Protein AF-A0AAV4C4R1-F1 (afdb_monomer_lite)

pLDDT: mean 84.21, std 10.78, range [41.75, 94.25]

Sequence (89 aa):
LEVEATQNRQTNQALAAHLEALRSCLTTAFGSVPLPGTGELPTLETIDSYMARLHSLILDSPQENEALIATVREIVGRLSVELDPSKVR

Structure (mmCIF, N/CA/C/O backbone):
data_AF-A0AAV4C4R1-F1
#
_entry.id   AF-A0AAV4C4R1-F1
#
loop_
_atom_site.group_PDB
_atom_site.id
_atom_site.type_symbol
_atom_site.label_atom_id
_atom_site.label_alt_id
_atom_site.label_comp_id
_atom_site.label_asym_id
_atom_site.label_entity_id
_atom_site.label_seq_id
_atom_site.pdbx_PDB_ins_code
_atom_site.Cartn_x
_atom_site.Cartn_y
_atom_site.Cartn_z
_atom_site.occupancy
_atom_site.B_iso_or_equiv
_atom_site.auth_seq_id
_atom_site.auth_comp_id
_atom_site.auth_asym_id
_atom_site.auth_atom_id
_atom_site.pdbx_PDB_model_num
ATOM 1 N N . LEU A 1 1 ? -7.968 6.276 36.031 1.00 67.75 1 LEU A N 1
ATOM 2 C CA . LEU A 1 1 ? -7.731 4.854 35.689 1.00 67.75 1 LEU A CA 1
ATOM 3 C C . LEU A 1 1 ? -8.794 4.279 34.745 1.00 67.75 1 LEU A C 1
ATOM 5 O O . LEU A 1 1 ? -8.447 3.977 33.613 1.00 67.75 1 LEU A O 1
ATOM 9 N N . GLU A 1 2 ? -10.075 4.154 35.123 1.00 73.50 2 GLU A N 1
ATOM 10 C CA . GLU A 1 2 ? -11.107 3.574 34.224 1.00 73.50 2 GLU A CA 1
ATOM 11 C C . GLU A 1 2 ? -11.436 4.450 33.000 1.00 73.50 2 GLU A C 1
ATOM 13 O O . GLU A 1 2 ? -11.599 3.945 31.887 1.00 73.50 2 GLU A O 1
ATOM 18 N N . VAL A 1 3 ? -11.461 5.775 33.181 1.00 74.75 3 VAL A N 1
ATOM 19 C CA . VAL A 1 3 ? -11.657 6.741 32.084 1.00 74.75 3 VAL A CA 1
ATOM 20 C C . VAL A 1 3 ? -10.493 6.682 31.089 1.00 74.75 3 VAL A C 1
ATOM 22 O O . VAL A 1 3 ? -10.716 6.608 29.885 1.00 74.75 3 VAL A O 1
ATOM 25 N N . GLU A 1 4 ? -9.254 6.603 31.580 1.00 73.19 4 GLU A N 1
ATOM 26 C CA . GLU A 1 4 ? -8.049 6.463 30.746 1.00 73.19 4 GLU A CA 1
ATOM 27 C C . GLU A 1 4 ? -8.019 5.124 29.996 1.00 73.19 4 GLU A C 1
ATOM 29 O O . GLU A 1 4 ? -7.676 5.079 28.817 1.00 73.19 4 GLU A O 1
ATOM 34 N N . ALA A 1 5 ? -8.439 4.028 30.637 1.00 75.62 5 ALA A N 1
ATOM 35 C CA . ALA A 1 5 ? -8.534 2.724 29.985 1.00 75.62 5 ALA A CA 1
ATOM 36 C C . ALA A 1 5 ? -9.581 2.715 28.858 1.00 75.62 5 ALA A C 1
ATOM 38 O O . ALA A 1 5 ? -9.363 2.102 27.811 1.00 75.62 5 ALA A O 1
ATOM 39 N N . THR A 1 6 ? -10.702 3.411 29.052 1.00 79.12 6 THR A N 1
ATOM 40 C CA . THR A 1 6 ? -11.764 3.532 28.042 1.00 79.12 6 THR A CA 1
ATOM 41 C C . THR A 1 6 ? -11.319 4.416 26.878 1.00 79.12 6 THR A C 1
ATOM 43 O O . THR A 1 6 ? -11.484 4.030 25.720 1.00 79.12 6 THR A O 1
ATOM 46 N N . GLN A 1 7 ? -10.670 5.545 27.172 1.00 78.31 7 GLN A N 1
ATOM 47 C CA . GLN A 1 7 ? -10.093 6.438 26.167 1.00 78.31 7 GLN A CA 1
ATOM 48 C C . GLN A 1 7 ? -9.040 5.714 25.316 1.00 78.31 7 GLN A C 1
ATOM 50 O O . GLN A 1 7 ? -9.092 5.772 24.091 1.00 78.31 7 GLN A O 1
ATOM 55 N N . ASN A 1 8 ? -8.139 4.952 25.944 1.00 81.06 8 ASN A N 1
ATOM 56 C CA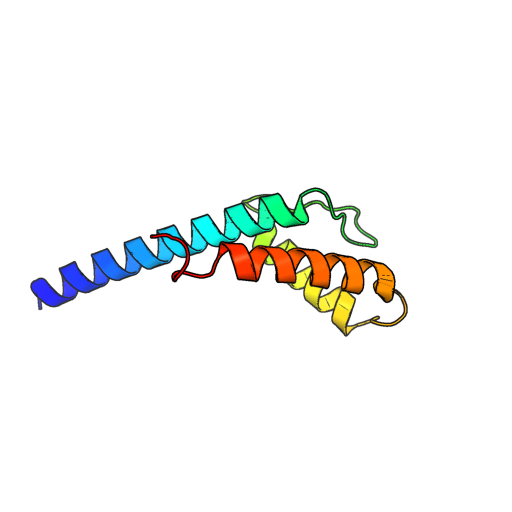 . ASN A 1 8 ? -7.118 4.181 25.233 1.00 81.06 8 ASN A CA 1
ATOM 57 C C . ASN A 1 8 ? -7.716 3.108 24.316 1.00 81.06 8 ASN A C 1
ATOM 59 O O . ASN A 1 8 ? -7.184 2.867 23.232 1.00 81.06 8 ASN A O 1
ATOM 63 N N . ARG A 1 9 ? -8.824 2.465 24.714 1.00 82.50 9 ARG A N 1
ATOM 64 C CA . ARG A 1 9 ? -9.535 1.516 23.841 1.00 82.50 9 ARG A CA 1
ATOM 65 C C . ARG A 1 9 ? -10.129 2.210 22.622 1.00 82.50 9 ARG A C 1
ATOM 67 O O . ARG A 1 9 ? -9.960 1.700 21.521 1.00 82.50 9 ARG A O 1
ATOM 74 N N . GLN A 1 10 ? -10.771 3.364 22.806 1.00 82.50 10 GLN A N 1
ATOM 75 C CA . GLN A 1 10 ? -11.327 4.137 21.692 1.00 82.50 10 GLN A CA 1
ATOM 76 C C . GLN A 1 10 ? -10.232 4.599 20.724 1.00 82.50 10 GLN A C 1
ATOM 78 O O . GLN A 1 10 ? -10.382 4.447 19.515 1.00 82.50 10 GLN A O 1
ATOM 83 N N . THR A 1 11 ? -9.098 5.076 21.241 1.00 83.38 11 THR A N 1
ATOM 84 C CA . THR A 1 11 ? -7.945 5.459 20.415 1.00 83.38 11 THR A CA 1
ATOM 85 C C . THR A 1 11 ? -7.387 4.272 19.632 1.00 83.38 11 THR A C 1
ATOM 87 O O . THR A 1 11 ? -7.157 4.389 18.432 1.00 83.38 11 THR A O 1
ATOM 90 N N . ASN A 1 12 ? -7.213 3.112 20.274 1.00 87.88 12 ASN A N 1
ATOM 91 C CA . ASN A 1 12 ? -6.756 1.902 19.583 1.00 87.88 12 ASN A CA 1
ATOM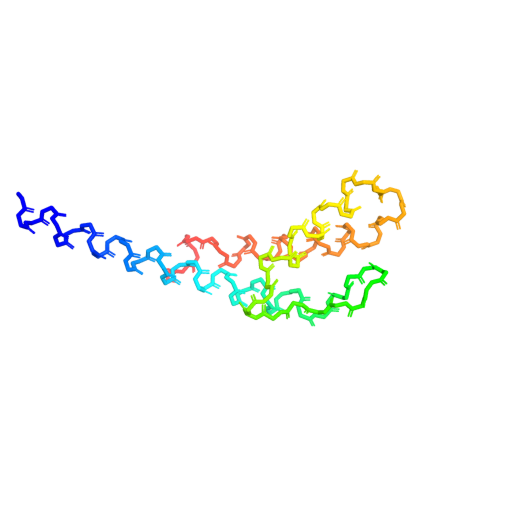 92 C C . ASN A 1 12 ? -7.730 1.455 18.486 1.00 87.88 12 ASN A C 1
ATOM 94 O O . ASN A 1 12 ? -7.294 1.058 17.411 1.00 87.88 12 ASN A O 1
ATOM 98 N N . GLN A 1 13 ? -9.040 1.541 18.731 1.00 88.25 13 GLN A N 1
ATOM 99 C CA . GLN A 1 13 ? -10.056 1.218 17.727 1.00 88.25 13 GLN A CA 1
ATOM 100 C C . GLN A 1 13 ? -10.009 2.178 16.537 1.00 88.25 13 GLN A C 1
ATOM 102 O O . GLN A 1 13 ? -10.040 1.730 15.393 1.00 88.25 13 GLN A O 1
ATOM 107 N N . ALA A 1 14 ? -9.890 3.483 16.793 1.00 83.44 14 ALA A N 1
ATOM 108 C CA . ALA A 1 14 ? -9.758 4.483 15.740 1.00 83.44 14 ALA A CA 1
ATOM 109 C C . ALA A 1 14 ? -8.483 4.267 14.910 1.00 83.44 14 ALA A C 1
ATOM 111 O O . ALA A 1 14 ? -8.528 4.341 13.684 1.00 83.44 14 ALA A O 1
ATOM 112 N N . LEU A 1 15 ? -7.365 3.934 15.562 1.00 86.94 15 LEU A N 1
ATOM 113 C CA . LEU A 1 15 ? -6.107 3.631 14.883 1.00 86.94 15 LEU A CA 1
ATOM 114 C C . LEU A 1 15 ? -6.211 2.362 14.029 1.00 86.94 15 LEU A C 1
ATOM 116 O O . LEU A 1 15 ? -5.770 2.366 12.885 1.00 86.94 15 LEU A O 1
ATOM 120 N N . ALA A 1 16 ? -6.827 1.298 14.550 1.00 86.19 16 ALA A N 1
ATOM 121 C CA . ALA A 1 16 ? -7.043 0.062 13.802 1.00 86.19 16 ALA A CA 1
ATOM 122 C C . ALA A 1 16 ? -7.933 0.292 12.570 1.00 86.19 16 ALA A C 1
ATOM 124 O O . ALA A 1 16 ? -7.599 -0.160 11.477 1.00 86.19 16 ALA A O 1
ATOM 125 N N . ALA A 1 17 ? -9.023 1.049 12.723 1.00 84.69 17 ALA A N 1
ATOM 126 C CA . ALA A 1 17 ? -9.894 1.414 11.610 1.00 84.69 17 ALA A CA 1
ATOM 127 C C . ALA A 1 17 ? -9.160 2.267 10.563 1.00 84.69 17 ALA A C 1
ATOM 129 O O . ALA A 1 17 ? -9.328 2.060 9.364 1.00 84.69 17 ALA A O 1
ATOM 130 N N . HIS A 1 18 ? -8.314 3.198 11.009 1.00 85.50 18 HIS A N 1
ATOM 131 C CA . HIS A 1 18 ? -7.505 4.015 10.112 1.00 85.50 18 HIS A CA 1
ATOM 132 C C . HIS A 1 18 ? -6.470 3.183 9.343 1.00 85.50 18 HIS A C 1
ATOM 134 O O . HIS A 1 18 ? -6.323 3.358 8.135 1.00 85.50 18 HIS A O 1
ATOM 140 N N . LEU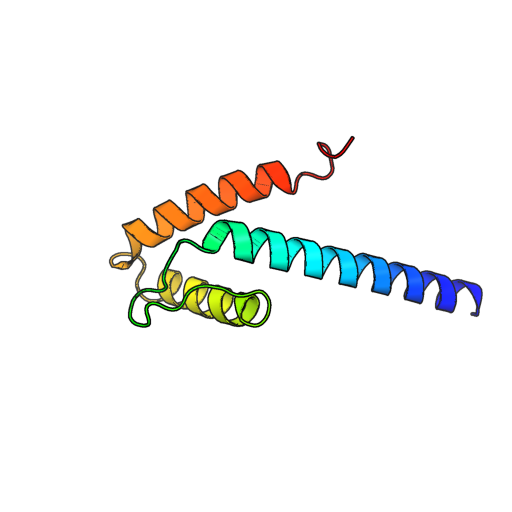 A 1 19 ? -5.795 2.244 10.013 1.00 87.50 19 LEU A N 1
ATOM 141 C CA . LEU A 1 19 ? -4.863 1.317 9.371 1.00 87.50 19 LEU A CA 1
ATOM 142 C C . LEU A 1 19 ? -5.561 0.449 8.321 1.00 87.50 19 LEU A C 1
ATOM 144 O O . LEU A 1 19 ? -5.030 0.288 7.227 1.00 87.50 19 LEU A O 1
ATOM 148 N N . GLU A 1 20 ? -6.756 -0.066 8.613 1.00 88.19 20 GLU A N 1
ATOM 149 C CA . GLU A 1 20 ? -7.524 -0.856 7.645 1.00 88.19 20 GLU A CA 1
ATOM 150 C C . GLU A 1 20 ? -7.950 -0.018 6.431 1.00 88.19 20 GLU A C 1
ATOM 152 O O . GLU A 1 20 ? -7.803 -0.444 5.286 1.00 88.19 20 GLU A O 1
ATOM 157 N N . ALA A 1 21 ? -8.411 1.216 6.659 1.00 86.31 21 ALA A N 1
ATOM 158 C CA . ALA A 1 21 ? -8.741 2.139 5.576 1.00 86.31 21 ALA A CA 1
ATOM 159 C C . ALA A 1 21 ? -7.519 2.422 4.686 1.00 86.31 21 ALA A C 1
ATOM 161 O O . ALA A 1 21 ? -7.630 2.420 3.459 1.00 86.31 21 ALA A O 1
ATOM 162 N N . LEU A 1 22 ? -6.342 2.597 5.292 1.00 88.12 22 LEU A N 1
ATOM 163 C CA . LEU A 1 22 ? -5.088 2.802 4.573 1.00 88.12 22 LEU A CA 1
ATOM 164 C C . LEU A 1 22 ? -4.701 1.556 3.763 1.00 88.12 22 LEU A C 1
ATOM 166 O O . LEU A 1 22 ? -4.396 1.677 2.576 1.00 88.12 22 LEU A O 1
ATOM 170 N N . ARG A 1 23 ? -4.771 0.358 4.357 1.00 91.00 23 ARG A N 1
ATOM 171 C CA . ARG A 1 23 ? -4.505 -0.918 3.665 1.00 91.00 23 ARG A CA 1
ATOM 172 C C . ARG A 1 23 ? -5.451 -1.124 2.485 1.00 91.00 23 ARG A C 1
ATOM 174 O O . ARG A 1 23 ? -4.999 -1.503 1.406 1.00 91.00 23 ARG A O 1
ATOM 181 N N . SER A 1 24 ? -6.735 -0.815 2.649 1.00 89.88 24 SER A N 1
ATOM 182 C CA . SER A 1 24 ? -7.736 -0.880 1.579 1.00 89.88 24 SER A CA 1
ATOM 183 C C . SER A 1 24 ? -7.452 0.119 0.450 1.00 89.88 24 SER A C 1
ATOM 185 O O . SER A 1 24 ? -7.478 -0.250 -0.729 1.00 89.88 24 SER A O 1
ATOM 187 N N . CYS A 1 25 ? -7.109 1.360 0.802 1.00 89.69 25 CYS A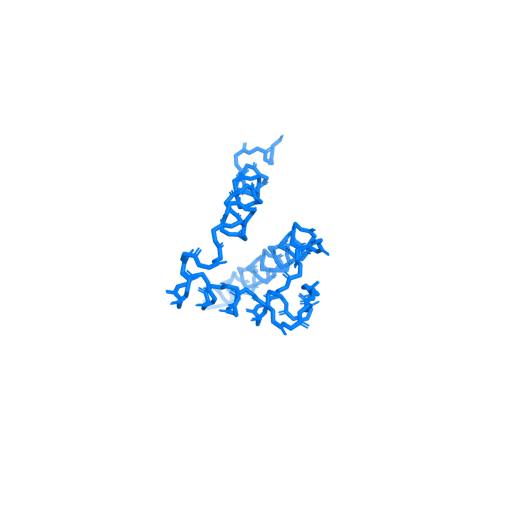 N 1
ATOM 188 C CA . CYS A 1 25 ? -6.756 2.411 -0.148 1.00 89.69 25 CYS A CA 1
ATOM 189 C C . CYS A 1 25 ? -5.514 2.021 -0.962 1.00 89.69 25 CYS A C 1
ATOM 191 O O . CYS A 1 25 ? -5.559 2.015 -2.191 1.00 89.69 25 CYS A O 1
ATOM 193 N N . LEU A 1 26 ? -4.444 1.577 -0.294 1.00 90.75 26 LEU A N 1
ATOM 194 C CA . LEU A 1 26 ? -3.233 1.085 -0.952 1.00 90.75 26 LEU A CA 1
ATOM 195 C C . LEU A 1 26 ? -3.506 -0.134 -1.840 1.00 90.75 26 LEU A C 1
ATOM 197 O O . LEU A 1 26 ? -3.062 -0.164 -2.983 1.00 90.75 26 LEU A O 1
ATOM 201 N N . THR A 1 27 ? -4.261 -1.120 -1.352 1.00 92.69 27 THR A N 1
ATOM 202 C CA . THR A 1 27 ? -4.604 -2.321 -2.134 1.00 92.69 27 THR A CA 1
ATOM 203 C C . THR A 1 27 ? -5.339 -1.950 -3.418 1.00 92.69 27 THR A C 1
ATOM 205 O O . THR A 1 27 ? -5.023 -2.466 -4.485 1.00 92.69 27 THR A O 1
ATOM 208 N N . THR A 1 28 ? -6.285 -1.014 -3.337 1.00 91.19 28 THR A N 1
ATOM 209 C CA . THR A 1 28 ? -7.035 -0.536 -4.506 1.00 91.19 28 THR A CA 1
ATOM 210 C C . THR A 1 28 ? -6.128 0.225 -5.467 1.00 91.19 28 THR A C 1
ATOM 212 O O . THR A 1 28 ? -6.117 -0.046 -6.666 1.00 91.19 28 THR A O 1
ATOM 215 N N . ALA A 1 29 ? -5.332 1.152 -4.939 1.00 89.75 29 ALA A N 1
ATOM 216 C CA . ALA A 1 29 ? -4.501 2.045 -5.730 1.00 89.75 29 ALA A CA 1
ATOM 217 C C . ALA A 1 29 ? -3.364 1.307 -6.460 1.00 89.75 29 ALA A C 1
ATOM 219 O O . ALA A 1 29 ? -3.053 1.621 -7.607 1.00 89.75 29 ALA A O 1
ATOM 220 N N . PHE A 1 30 ? -2.783 0.288 -5.823 1.00 91.25 30 PHE A N 1
ATOM 221 C CA . PHE A 1 30 ? -1.721 -0.543 -6.392 1.00 91.25 30 PHE A CA 1
ATOM 222 C C . PHE A 1 30 ? -2.229 -1.852 -7.011 1.00 91.25 30 PHE A C 1
ATOM 224 O O . PHE A 1 30 ? -1.435 -2.600 -7.571 1.00 91.25 30 PHE A O 1
ATOM 231 N N . GLY A 1 31 ? -3.536 -2.133 -6.981 1.00 91.31 31 GLY A N 1
ATOM 232 C CA . GLY A 1 31 ? -4.119 -3.404 -7.435 1.00 91.31 31 GLY A CA 1
ATOM 233 C C . GLY A 1 31 ? -3.921 -3.724 -8.922 1.00 91.31 31 GLY A C 1
ATOM 234 O O . GLY A 1 31 ? -4.167 -4.848 -9.345 1.00 91.31 31 GLY A O 1
ATOM 235 N N . SER A 1 32 ? -3.470 -2.752 -9.719 1.00 88.81 32 SER A N 1
ATOM 236 C CA . SER A 1 32 ? -3.113 -2.925 -11.137 1.00 88.81 32 SER A CA 1
ATOM 237 C C . SER A 1 32 ? -1.605 -2.848 -11.408 1.00 88.81 32 SER A C 1
ATOM 239 O O . SER A 1 32 ? -1.195 -2.850 -12.566 1.00 88.81 32 SER A O 1
ATOM 241 N N . VAL A 1 33 ? -0.774 -2.755 -10.365 1.00 90.19 33 VAL A N 1
ATOM 242 C CA . VAL A 1 33 ? 0.685 -2.645 -10.478 1.00 90.19 33 VAL A CA 1
ATOM 243 C C . VAL A 1 33 ? 1.316 -3.966 -10.034 1.00 90.19 33 VAL A C 1
ATOM 245 O O . VAL A 1 33 ? 1.354 -4.245 -8.840 1.00 90.19 33 VAL A O 1
ATOM 248 N N . PRO A 1 34 ? 1.797 -4.809 -10.961 1.00 89.50 34 PRO A N 1
ATOM 249 C CA . PRO A 1 34 ? 2.504 -6.031 -10.600 1.00 89.50 34 PRO A CA 1
ATOM 250 C C . PRO A 1 34 ? 3.939 -5.731 -10.153 1.00 89.50 34 PRO A C 1
ATOM 252 O O . PRO A 1 34 ? 4.629 -4.902 -10.753 1.00 89.50 34 PRO A O 1
ATOM 255 N N . LEU A 1 35 ? 4.422 -6.452 -9.137 1.00 88.31 35 LEU A N 1
ATOM 256 C CA . LEU A 1 35 ? 5.826 -6.371 -8.731 1.00 88.31 35 LEU A CA 1
ATOM 257 C C . LEU A 1 35 ? 6.757 -6.933 -9.823 1.00 88.31 35 LEU A C 1
ATOM 259 O O . LEU A 1 35 ? 6.521 -8.039 -10.321 1.00 88.31 35 LEU A O 1
ATOM 263 N N . PRO A 1 36 ? 7.853 -6.235 -10.173 1.00 84.69 36 PRO A N 1
ATOM 264 C CA . PRO A 1 36 ? 8.862 -6.761 -11.086 1.00 84.69 36 PRO A CA 1
ATOM 265 C C . PRO A 1 36 ? 9.477 -8.055 -10.545 1.00 84.69 36 PRO A C 1
ATOM 267 O O . PRO A 1 36 ? 9.756 -8.181 -9.354 1.00 84.69 36 PRO A O 1
ATOM 270 N N . GLY A 1 37 ? 9.697 -9.029 -11.425 1.00 83.19 37 GLY A N 1
ATOM 271 C CA . GLY A 1 37 ? 10.313 -10.315 -11.082 1.00 83.19 37 GLY A CA 1
ATOM 272 C C . GLY A 1 37 ? 9.358 -11.356 -10.487 1.00 83.19 37 GLY A C 1
ATOM 273 O O . GLY A 1 37 ? 9.538 -12.538 -10.761 1.00 83.19 37 GLY A O 1
ATOM 274 N N . THR A 1 38 ? 8.324 -10.953 -9.738 1.00 83.19 38 THR A N 1
ATOM 275 C CA . THR A 1 38 ? 7.335 -11.889 -9.159 1.00 83.19 38 THR A CA 1
ATOM 276 C C . THR A 1 38 ? 5.965 -11.830 -9.829 1.00 83.19 38 THR A C 1
ATOM 278 O O . THR A 1 38 ? 5.247 -12.825 -9.821 1.00 83.19 38 THR A O 1
ATOM 281 N N . GLY A 1 39 ? 5.586 -10.685 -10.403 1.00 84.56 39 GLY A N 1
ATOM 282 C CA . GLY A 1 39 ? 4.242 -10.452 -10.937 1.00 84.56 39 GLY A CA 1
ATOM 283 C C . GLY A 1 39 ? 3.153 -10.395 -9.862 1.00 84.56 39 GLY A C 1
ATOM 284 O O . GLY A 1 39 ? 1.971 -10.457 -10.191 1.00 84.56 39 GLY A O 1
ATOM 285 N N . GLU A 1 40 ? 3.534 -10.316 -8.584 1.00 88.75 40 GLU A N 1
ATOM 286 C CA . GLU A 1 40 ? 2.595 -10.321 -7.464 1.00 88.75 40 GLU A CA 1
ATOM 287 C C . GLU A 1 40 ? 1.785 -9.020 -7.439 1.00 88.75 40 GLU A C 1
ATOM 289 O O . GLU A 1 40 ? 2.339 -7.932 -7.615 1.00 88.75 40 GLU A O 1
ATOM 294 N N . LEU A 1 41 ? 0.478 -9.152 -7.213 1.00 91.19 41 LEU A N 1
ATOM 295 C CA . LEU A 1 41 ? -0.446 -8.040 -7.012 1.00 91.19 41 LEU A CA 1
ATOM 296 C C . LEU A 1 41 ? -0.767 -7.900 -5.518 1.00 91.19 41 LEU A C 1
ATOM 298 O O . LEU A 1 41 ? -0.851 -8.913 -4.814 1.00 91.19 41 LEU A O 1
ATOM 302 N N . PRO A 1 42 ? -0.977 -6.671 -5.020 1.00 92.38 42 PRO A N 1
ATOM 303 C CA . PRO A 1 42 ? -1.314 -6.467 -3.622 1.00 92.38 42 PRO A CA 1
ATOM 304 C C . PRO A 1 42 ? -2.722 -6.986 -3.311 1.00 92.38 42 PRO A C 1
ATOM 306 O O . PRO A 1 42 ? -3.667 -6.775 -4.072 1.00 92.38 42 PRO A O 1
ATOM 309 N N . THR A 1 43 ? -2.876 -7.609 -2.145 1.00 91.25 43 THR A N 1
ATOM 310 C CA . THR A 1 43 ? -4.173 -7.913 -1.529 1.00 91.25 43 THR A CA 1
ATOM 311 C C . THR A 1 43 ? -4.227 -7.308 -0.128 1.00 91.25 43 THR A C 1
ATOM 313 O O . THR A 1 43 ? -3.192 -6.966 0.440 1.00 91.25 43 THR A O 1
ATOM 316 N N . LEU A 1 44 ? -5.416 -7.217 0.473 1.00 89.81 44 LEU A N 1
ATOM 317 C CA . LEU A 1 44 ? -5.580 -6.730 1.854 1.00 89.81 44 LEU A CA 1
ATOM 318 C C . LEU A 1 44 ? -4.717 -7.499 2.872 1.00 89.81 44 LEU A C 1
ATOM 320 O O . LEU A 1 44 ? -4.289 -6.937 3.877 1.00 89.81 44 LEU A O 1
ATOM 324 N N . GLU A 1 45 ? -4.435 -8.774 2.606 1.00 90.94 45 GLU A N 1
ATOM 325 C CA . GLU A 1 45 ? -3.599 -9.611 3.467 1.00 90.94 45 GLU A CA 1
ATOM 326 C C . GLU A 1 45 ? -2.100 -9.431 3.187 1.00 90.94 45 GLU A C 1
ATOM 328 O O . GLU A 1 45 ? -1.294 -9.519 4.113 1.00 90.94 45 GLU A O 1
ATOM 333 N N . THR A 1 46 ? -1.714 -9.153 1.935 1.00 92.38 46 THR A N 1
ATOM 334 C CA . THR A 1 46 ? -0.304 -9.082 1.513 1.00 92.38 46 THR A CA 1
ATOM 335 C C . THR A 1 46 ? 0.239 -7.665 1.357 1.00 92.38 46 THR A C 1
ATOM 337 O O . THR A 1 46 ? 1.446 -7.515 1.167 1.00 92.38 46 THR A O 1
ATOM 340 N N . ILE A 1 47 ? -0.597 -6.626 1.470 1.00 93.69 47 ILE A N 1
ATOM 341 C CA . ILE A 1 47 ? -0.232 -5.242 1.137 1.00 93.69 47 ILE A CA 1
ATOM 342 C C . ILE A 1 47 ? 1.017 -4.745 1.874 1.00 93.69 47 ILE A C 1
ATOM 344 O O . ILE A 1 47 ? 1.874 -4.121 1.256 1.00 93.69 47 ILE A O 1
ATOM 348 N N . ASP A 1 48 ? 1.194 -5.067 3.156 1.00 91.44 48 ASP A N 1
ATOM 349 C CA . ASP A 1 48 ? 2.373 -4.635 3.919 1.00 91.44 48 ASP A CA 1
ATOM 350 C C . ASP A 1 48 ? 3.663 -5.266 3.382 1.00 91.44 48 ASP A C 1
ATOM 352 O O . ASP A 1 48 ? 4.680 -4.592 3.209 1.00 91.44 48 ASP A O 1
ATOM 356 N N . SER A 1 49 ? 3.609 -6.562 3.064 1.00 92.62 49 SER A N 1
ATOM 357 C CA . SER A 1 49 ? 4.743 -7.287 2.484 1.00 92.62 49 SER A CA 1
ATOM 358 C C . SER A 1 49 ? 5.020 -6.828 1.053 1.00 92.62 49 SER A C 1
ATOM 360 O O . SER A 1 49 ? 6.179 -6.641 0.684 1.00 92.62 49 SER A O 1
ATOM 362 N N . TYR A 1 50 ? 3.968 -6.598 0.266 1.00 94.25 50 TYR A N 1
ATOM 363 C CA . TYR A 1 50 ? 4.047 -6.035 -1.078 1.00 94.25 50 TYR A CA 1
ATOM 364 C C . TYR A 1 50 ? 4.744 -4.669 -1.056 1.00 94.25 50 TYR A C 1
ATOM 366 O O . TYR A 1 50 ? 5.709 -4.461 -1.788 1.00 94.25 50 TYR A O 1
ATOM 374 N N . MET A 1 51 ? 4.327 -3.760 -0.168 1.00 92.50 51 MET A N 1
ATOM 375 C CA . MET A 1 51 ? 4.911 -2.420 -0.046 1.00 92.50 51 MET A CA 1
ATOM 376 C C . MET A 1 51 ? 6.368 -2.466 0.422 1.00 92.50 51 MET A C 1
ATOM 378 O O . MET A 1 51 ? 7.197 -1.718 -0.095 1.00 92.50 51 MET A O 1
ATOM 382 N N . ALA A 1 52 ? 6.712 -3.366 1.348 1.00 92.69 52 ALA A N 1
ATOM 383 C CA . ALA A 1 52 ? 8.097 -3.564 1.770 1.00 92.69 52 ALA A CA 1
ATOM 384 C C . ALA A 1 52 ? 8.988 -4.033 0.606 1.00 92.69 52 ALA A C 1
ATOM 386 O O . ALA A 1 52 ? 10.087 -3.509 0.412 1.00 92.69 52 ALA A O 1
ATOM 387 N N . ARG A 1 53 ? 8.503 -4.979 -0.211 1.00 91.62 53 ARG A N 1
ATOM 388 C CA . ARG A 1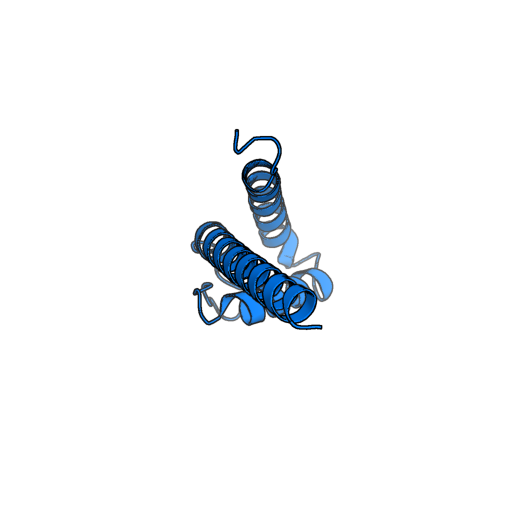 53 ? 9.209 -5.450 -1.415 1.00 91.62 53 ARG A CA 1
ATOM 389 C C . ARG A 1 53 ? 9.325 -4.352 -2.462 1.00 91.62 53 ARG A C 1
ATOM 391 O O . ARG A 1 53 ? 10.417 -4.141 -2.978 1.00 91.62 53 ARG A O 1
ATOM 398 N N . LEU A 1 54 ? 8.233 -3.639 -2.735 1.00 91.12 54 LEU A N 1
ATOM 399 C CA . LEU A 1 54 ? 8.197 -2.503 -3.653 1.00 91.12 54 LEU A CA 1
ATOM 400 C C . LEU A 1 54 ? 9.249 -1.459 -3.265 1.00 91.12 54 LEU A C 1
ATOM 402 O O . LEU A 1 54 ? 10.037 -1.028 -4.101 1.00 91.12 54 LEU A O 1
ATOM 406 N N . HIS A 1 55 ? 9.295 -1.100 -1.981 1.00 91.19 55 HIS A N 1
ATOM 407 C CA . HIS A 1 55 ? 10.276 -0.164 -1.449 1.00 91.19 55 HIS A CA 1
ATOM 408 C C . HIS A 1 55 ? 11.709 -0.684 -1.616 1.00 91.19 55 HIS A C 1
ATOM 410 O O . HIS A 1 55 ? 12.586 0.065 -2.041 1.00 91.19 55 HIS A O 1
ATOM 416 N N . SER A 1 56 ? 11.945 -1.969 -1.332 1.00 91.75 56 SER A N 1
ATOM 417 C CA . SER A 1 56 ? 13.253 -2.593 -1.540 1.00 91.75 56 SER A CA 1
ATOM 418 C C . SER A 1 56 ? 13.680 -2.545 -3.009 1.00 91.75 56 SER A C 1
ATOM 420 O O . SER A 1 56 ? 14.797 -2.138 -3.284 1.00 91.75 56 SER A O 1
ATOM 422 N N . LEU A 1 57 ? 12.797 -2.891 -3.952 1.00 89.62 57 LEU A N 1
ATOM 423 C CA . LEU A 1 57 ? 13.065 -2.870 -5.400 1.00 89.62 57 LEU A CA 1
ATOM 424 C C . LEU A 1 57 ? 13.449 -1.478 -5.909 1.00 89.62 57 LEU A C 1
ATOM 426 O O . LEU A 1 57 ? 14.399 -1.329 -6.675 1.00 89.62 57 LEU A O 1
ATOM 430 N N . ILE A 1 58 ? 12.720 -0.458 -5.457 1.00 89.44 58 ILE A N 1
ATOM 431 C CA . ILE A 1 58 ? 12.985 0.938 -5.815 1.00 89.44 58 ILE A CA 1
ATOM 432 C C . ILE A 1 58 ? 14.350 1.396 -5.289 1.00 89.44 58 ILE A C 1
ATOM 434 O O . ILE A 1 58 ? 15.024 2.180 -5.955 1.00 89.44 58 ILE A O 1
ATOM 438 N N . LEU A 1 59 ? 14.750 0.928 -4.104 1.00 88.88 59 LEU A N 1
ATOM 439 C CA . LEU A 1 59 ? 16.006 1.323 -3.470 1.00 88.88 59 LEU A CA 1
ATOM 440 C C . LEU A 1 59 ? 17.220 0.563 -4.024 1.00 88.88 59 LEU A C 1
ATOM 442 O O . LEU A 1 59 ? 18.284 1.160 -4.164 1.00 88.88 59 LEU A O 1
ATOM 446 N N . ASP A 1 60 ? 17.057 -0.727 -4.324 1.00 89.50 60 ASP A N 1
ATOM 447 C CA . ASP A 1 60 ? 18.136 -1.624 -4.759 1.00 89.50 60 ASP A CA 1
ATOM 448 C C . ASP A 1 60 ? 18.562 -1.331 -6.208 1.00 89.50 60 ASP A C 1
ATOM 450 O O . ASP A 1 60 ? 19.745 -1.135 -6.482 1.00 89.50 60 ASP A O 1
ATOM 454 N N . SER A 1 61 ? 17.585 -1.171 -7.111 1.00 86.50 61 SER A N 1
ATOM 455 C CA . SER A 1 61 ? 17.821 -0.908 -8.539 1.00 86.50 61 SER A CA 1
ATOM 456 C C . SER A 1 61 ? 16.943 0.238 -9.066 1.00 86.50 61 SER A C 1
ATOM 458 O O . SER A 1 61 ? 16.032 0.009 -9.866 1.00 86.50 61 SER A O 1
ATOM 460 N N . PRO A 1 62 ? 17.189 1.504 -8.684 1.00 85.94 62 PRO A N 1
ATOM 461 C CA . PRO A 1 62 ? 16.346 2.624 -9.105 1.00 85.94 62 PRO A CA 1
ATOM 462 C C . PRO A 1 62 ? 16.357 2.863 -10.623 1.00 85.94 62 PRO A C 1
ATOM 464 O O . PRO A 1 62 ? 15.333 3.241 -11.182 1.00 85.94 62 PRO A O 1
ATOM 467 N N . GLN A 1 63 ? 17.488 2.618 -11.294 1.00 87.12 63 GLN A N 1
ATOM 468 C CA . GLN A 1 63 ? 17.631 2.829 -12.742 1.00 87.12 63 GLN A CA 1
ATOM 469 C C . GLN A 1 63 ? 16.873 1.782 -13.570 1.00 87.12 63 GLN A C 1
ATOM 471 O O . GLN A 1 63 ? 16.329 2.088 -14.622 1.00 87.12 63 GLN A O 1
ATOM 476 N N . GLU A 1 64 ? 16.785 0.544 -13.087 1.00 86.25 64 GLU A N 1
ATOM 477 C CA . GLU A 1 64 ? 16.030 -0.514 -13.775 1.00 86.25 64 GLU A CA 1
ATOM 478 C C . GLU A 1 64 ? 14.522 -0.396 -13.512 1.00 86.25 64 GLU A C 1
ATOM 480 O O . GLU A 1 64 ? 13.703 -0.880 -14.291 1.00 86.25 64 GLU A O 1
ATOM 485 N N . ASN A 1 65 ? 14.148 0.288 -12.427 1.00 87.69 65 ASN A N 1
ATOM 486 C CA . ASN A 1 65 ? 12.772 0.433 -11.969 1.00 87.69 65 ASN A CA 1
ATOM 487 C C . ASN A 1 65 ? 12.190 1.838 -12.215 1.00 87.69 65 ASN A C 1
ATOM 489 O O . ASN A 1 65 ? 11.178 2.186 -11.609 1.00 87.69 65 ASN A O 1
ATOM 493 N N . GLU A 1 66 ? 12.759 2.653 -13.112 1.00 89.44 66 GLU A N 1
ATOM 494 C CA . GLU A 1 66 ? 12.301 4.036 -13.354 1.00 89.44 66 GLU A CA 1
ATOM 495 C C . GLU A 1 66 ? 10.805 4.131 -13.707 1.00 89.44 66 GLU A C 1
ATOM 497 O O . GLU A 1 66 ? 10.084 4.968 -13.157 1.00 89.44 66 GLU A O 1
ATOM 502 N N . ALA A 1 67 ? 10.309 3.240 -14.572 1.00 88.12 67 ALA A N 1
ATOM 503 C CA . ALA A 1 67 ? 8.896 3.206 -14.962 1.00 88.12 67 ALA A CA 1
ATOM 504 C C . ALA A 1 67 ? 7.971 2.846 -13.785 1.00 88.12 67 ALA A C 1
ATOM 506 O O . ALA A 1 67 ? 6.897 3.435 -13.613 1.00 88.12 67 ALA A O 1
ATOM 507 N N . LEU A 1 68 ? 8.409 1.910 -12.939 1.00 89.19 68 LEU A N 1
ATOM 508 C CA . LEU A 1 68 ? 7.706 1.560 -11.712 1.00 89.19 68 LEU A CA 1
ATOM 509 C C . LEU A 1 68 ? 7.687 2.760 -10.765 1.00 89.19 68 LEU A C 1
ATOM 511 O O . LEU A 1 68 ? 6.619 3.150 -10.313 1.00 89.19 68 LEU A O 1
ATOM 515 N N . ILE A 1 69 ? 8.832 3.402 -10.528 1.00 91.25 69 ILE A N 1
ATOM 516 C CA . ILE A 1 69 ? 8.955 4.578 -9.655 1.00 91.25 69 ILE A CA 1
ATOM 517 C C . ILE A 1 69 ? 8.039 5.714 -10.117 1.00 91.25 69 ILE A C 1
ATOM 519 O O . ILE A 1 69 ? 7.381 6.339 -9.284 1.00 91.25 69 ILE A O 1
ATOM 523 N N . ALA A 1 70 ? 7.959 5.974 -11.425 1.00 91.81 70 ALA A N 1
ATOM 524 C CA . ALA A 1 70 ? 7.043 6.965 -11.984 1.00 91.81 70 ALA A CA 1
ATOM 525 C C . ALA A 1 70 ? 5.576 6.625 -11.669 1.00 91.81 70 ALA A C 1
ATOM 527 O O . ALA A 1 70 ? 4.831 7.483 -11.194 1.00 91.81 70 ALA A O 1
ATOM 528 N N . THR A 1 71 ? 5.192 5.360 -11.847 1.00 91.00 71 THR A N 1
ATOM 529 C CA . THR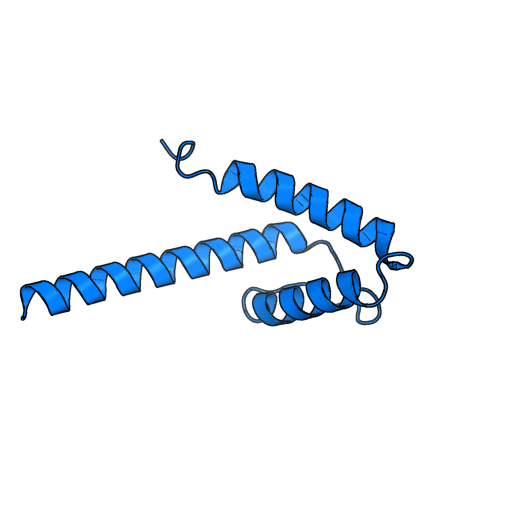 A 1 71 ? 3.845 4.858 -11.537 1.00 91.00 71 THR A CA 1
ATOM 530 C C . THR A 1 71 ? 3.536 4.967 -10.042 1.00 91.00 71 THR A C 1
ATOM 532 O O . THR A 1 71 ? 2.497 5.498 -9.659 1.00 91.00 71 THR A O 1
ATOM 535 N N . VAL A 1 72 ? 4.463 4.542 -9.176 1.00 90.56 72 VAL A N 1
ATOM 536 C CA . VAL A 1 72 ? 4.333 4.663 -7.716 1.00 90.56 72 VAL A CA 1
ATOM 537 C C . VAL A 1 72 ? 4.163 6.125 -7.310 1.00 90.56 72 VAL A C 1
ATOM 539 O O . VAL A 1 72 ? 3.281 6.436 -6.516 1.00 90.56 72 VAL A O 1
ATOM 542 N N . ARG A 1 73 ? 4.963 7.040 -7.867 1.00 90.50 73 ARG A N 1
ATOM 543 C CA . ARG A 1 73 ? 4.848 8.481 -7.594 1.00 90.50 73 ARG A CA 1
ATOM 544 C C . ARG A 1 73 ? 3.492 9.046 -7.999 1.00 90.50 73 ARG A C 1
ATOM 546 O O . ARG A 1 73 ? 2.934 9.839 -7.246 1.00 90.50 73 ARG A O 1
ATOM 553 N N . GLU A 1 74 ? 2.965 8.645 -9.153 1.00 91.25 74 GLU A N 1
ATOM 554 C CA . GLU A 1 74 ? 1.633 9.060 -9.598 1.00 91.25 74 GLU A CA 1
ATOM 555 C C . GLU A 1 74 ? 0.547 8.566 -8.635 1.00 91.25 74 GLU A C 1
ATOM 557 O O . GLU A 1 74 ? -0.289 9.352 -8.184 1.00 91.25 74 GLU A O 1
ATOM 562 N N . ILE A 1 75 ? 0.593 7.282 -8.274 1.00 90.50 75 ILE A N 1
ATOM 563 C CA . ILE A 1 75 ? -0.376 6.659 -7.371 1.00 90.50 75 ILE A CA 1
ATOM 564 C C . ILE A 1 75 ? -0.326 7.307 -5.986 1.00 90.50 75 ILE A C 1
ATOM 566 O O . ILE A 1 75 ? -1.358 7.728 -5.472 1.00 90.50 75 ILE A O 1
ATOM 570 N N . VAL A 1 76 ? 0.866 7.452 -5.399 1.00 88.06 76 VAL A N 1
ATOM 571 C CA . VAL A 1 76 ? 1.056 8.098 -4.089 1.00 88.06 76 VAL A CA 1
ATOM 572 C C . VAL A 1 76 ? 0.617 9.563 -4.127 1.00 88.06 76 VAL A C 1
ATOM 574 O O . VAL A 1 76 ? 0.011 10.041 -3.171 1.00 88.06 76 VAL A O 1
ATOM 577 N N . GLY A 1 77 ? 0.864 10.269 -5.234 1.00 86.81 77 GLY A N 1
ATOM 578 C CA . GLY A 1 77 ? 0.392 11.639 -5.429 1.00 86.81 77 GLY A CA 1
ATOM 579 C C . GLY A 1 77 ? -1.134 11.756 -5.388 1.00 86.81 77 GLY A C 1
ATOM 580 O O . GLY A 1 77 ? -1.654 12.680 -4.767 1.00 86.81 77 GLY A O 1
ATOM 581 N N . ARG A 1 78 ? -1.855 10.800 -5.989 1.00 85.94 78 ARG A N 1
ATOM 582 C CA . ARG A 1 78 ? -3.326 10.721 -5.909 1.00 85.94 78 ARG A CA 1
ATOM 583 C C . ARG A 1 78 ? -3.794 10.344 -4.504 1.00 85.94 78 ARG A C 1
ATOM 585 O O . ARG A 1 78 ? -4.655 11.023 -3.955 1.00 85.94 78 ARG A O 1
ATOM 592 N N . LEU A 1 79 ? -3.155 9.344 -3.895 1.00 83.06 79 LEU A N 1
ATOM 593 C CA . LEU A 1 79 ? -3.477 8.874 -2.546 1.00 83.06 79 LEU A CA 1
ATOM 594 C C . LEU A 1 79 ? -3.345 9.989 -1.506 1.00 83.06 79 LEU A C 1
ATOM 596 O O . LEU A 1 79 ? -4.189 10.122 -0.629 1.00 83.06 79 LEU A O 1
ATOM 600 N N . SER A 1 80 ? -2.295 10.810 -1.612 1.00 72.25 80 SER A N 1
ATOM 601 C CA . SER A 1 80 ? -2.079 11.943 -0.710 1.00 72.25 80 SER A CA 1
ATOM 602 C C . SER A 1 80 ? -3.228 12.949 -0.770 1.00 72.25 80 SER A C 1
ATOM 604 O O . SER A 1 80 ? -3.574 13.496 0.269 1.00 72.25 80 SER A O 1
ATOM 606 N N . VAL A 1 81 ? -3.825 13.163 -1.950 1.00 63.38 81 VAL A N 1
ATOM 607 C CA . VAL A 1 81 ? -4.984 14.055 -2.130 1.00 63.38 81 VAL A CA 1
ATOM 608 C C . VAL A 1 81 ? -6.262 13.453 -1.540 1.00 63.38 81 VAL A C 1
ATOM 610 O O . VAL A 1 81 ? -7.126 14.186 -1.057 1.00 63.38 81 VAL A O 1
ATOM 613 N N . GLU A 1 82 ? -6.403 12.127 -1.581 1.00 63.72 82 GLU A N 1
ATOM 614 C CA . GLU A 1 82 ? -7.561 11.411 -1.029 1.00 63.72 82 GLU A CA 1
ATOM 615 C C . GLU A 1 82 ? -7.482 11.241 0.496 1.00 63.72 82 GLU A C 1
ATOM 617 O O . GLU A 1 82 ? -8.505 11.273 1.177 1.00 63.72 82 GLU A O 1
ATOM 622 N N . LEU A 1 83 ? -6.271 11.102 1.042 1.00 64.12 83 LEU A N 1
ATOM 623 C CA . LEU A 1 83 ? -6.014 10.943 2.474 1.00 64.12 83 LEU A CA 1
ATOM 624 C C . LEU A 1 83 ? -5.936 12.276 3.232 1.00 64.12 83 LEU A C 1
ATOM 626 O O . LEU A 1 83 ? -5.787 12.253 4.453 1.00 64.12 83 LEU A O 1
ATOM 630 N N . ASP A 1 84 ? -6.052 13.423 2.552 1.00 60.62 84 ASP A N 1
ATOM 631 C CA . ASP A 1 84 ? -6.118 14.741 3.185 1.00 60.62 84 ASP A CA 1
ATOM 632 C C . ASP A 1 84 ? -7.348 14.833 4.117 1.00 60.62 84 ASP A C 1
ATOM 634 O O . ASP A 1 84 ? -8.480 15.010 3.644 1.00 60.62 84 ASP A O 1
ATOM 638 N N . PRO A 1 85 ? -7.172 14.822 5.456 1.00 55.47 85 PRO A N 1
ATOM 639 C CA . PRO A 1 85 ? -8.295 14.872 6.398 1.00 55.47 85 PRO A CA 1
ATOM 640 C C . PRO A 1 85 ? -9.066 16.201 6.318 1.00 55.47 85 PRO A C 1
ATOM 642 O O . PRO A 1 85 ? -10.189 16.308 6.800 1.00 55.47 85 PRO A O 1
ATOM 645 N N . SER A 1 86 ? -8.483 17.217 5.675 1.00 59.94 86 SER A N 1
ATOM 646 C CA . SER A 1 86 ? -9.096 18.522 5.417 1.00 59.94 86 SER A CA 1
ATOM 647 C C . SER A 1 86 ? -10.169 18.496 4.318 1.00 59.94 86 SER A C 1
ATOM 649 O O . SER A 1 86 ? -10.963 19.435 4.240 1.00 59.94 86 SER A O 1
ATOM 651 N N . LYS A 1 87 ? -10.189 17.464 3.457 1.00 50.03 87 LYS A N 1
ATOM 652 C CA . LYS A 1 87 ? -11.163 17.305 2.360 1.00 50.03 87 LYS A CA 1
ATOM 653 C C . LYS A 1 87 ? -12.327 16.369 2.698 1.00 50.03 87 LYS A C 1
ATOM 655 O O . LYS A 1 87 ? -13.334 16.408 2.000 1.00 50.03 87 LYS A O 1
ATOM 660 N N . VAL A 1 88 ? -12.236 15.596 3.782 1.00 50.78 88 VAL A N 1
ATOM 661 C CA . VAL A 1 88 ? -13.353 14.811 4.338 1.00 50.78 88 VAL A CA 1
ATOM 662 C C . VAL A 1 88 ? -14.213 15.726 5.224 1.00 50.78 88 VAL A C 1
ATOM 664 O O . VAL A 1 88 ? -14.249 15.590 6.446 1.00 50.78 88 VAL A O 1
ATOM 667 N N . ARG A 1 89 ? -14.844 16.738 4.620 1.00 41.75 89 ARG A N 1
ATOM 668 C CA . ARG A 1 89 ? -15.798 17.645 5.275 1.00 41.75 89 ARG A CA 1
ATOM 669 C C . ARG A 1 89 ? -17.039 17.838 4.427 1.00 41.75 89 ARG A C 1
ATOM 671 O O . ARG A 1 89 ? -16.883 17.980 3.197 1.00 41.75 89 ARG A O 1
#

Organism: NCBI:txid259542

Secondary structure (DSSP, 8-state):
-HHHHHHHHHHHHHHHHHHHHHHHHHHHHHTT-PPTTT-PPP-TTTHHHHHHHHHHHHHH-TTTTHHHHHHHHHHHHHHHHHS-TTT--

Radius of gyration: 16.6 Å; chains: 1; bounding box: 34×30×51 Å

Foldseek 3Di:
DVVVVVVVVVVVVVVVVVVLVVLVLQLVLQQVPADPPPRDHDDSVCSVVVVVSLVVCCVVCVPVCVVVVVSVVVSVVVVVVVPPPVPVD

InterPro domains:
  IPR051965 Chromatin Regulation and Neuronal Gene Expression [PTHR46040] (1-79)